Protein AF-A0A081S444-F1 (afdb_monomer)

InterPro domains:
  IPR001519 Ferritin [PTHR11431] (10-132)
  IPR008331 Ferritin/DPS domain [PF00210] (1-117)
  IPR009040 Ferritin-like diiron domain [PS50905] (1-119)
  IPR009078 Ferritin-like superfamily [SSF47240] (1-133)
  IPR012347 Ferritin-like [G3DSA:1.20.1260.10] (1-144)
  IPR041719 Ferritin, prokaryotic-type [cd01055] (1-132)

Sequence (144 aa):
MASWCEVTGYQGGADYFYAQSDEEKTHMLKIIHYLNDIGANATIPTVKAPTSSYKSLEGVIKAALKNEQSVTKAIHKIVELSHKEKDHCTYAFLEWFVNEQVQEETKFETILQKFDLLGRDKLGINEVDKFLAAEAGDSSSTAA

Foldseek 3Di:
DLVQCVVVVLNLLNLLVVLVVVVVVVVVVLVCVLCVVVVHHDDDDDDDDDDDDADASLRVLVVQLVVLVVVLVVLVVVLVVCVVVVVPVVNVSSVVVNVVSVVSNVVSVVLNVLCVVQPDDPVSSNVSSVVSNVVSVVSVVPPD

pLDDT: mean 94.48, std 12.52, range [29.23, 98.69]

Radius of gyration: 17.19 Å; Cα contacts (8 Å, |Δi|>4): 111; chains: 1; bounding box: 41×28×47 Å

Secondary structure (DSSP, 8-state):
-HHHHHHHT-HHHHHHHHHHHHHHHHHHHHHHHHHHHTT-----PPPPPPP---SSHHHHHHHHHHHHHHHHHHHHHHHHHHHHHT-HHHHHHHHHHHHHHHHHHHHHHHHHHHHHHH-SSHHHHHHHHHHHHHHHHHTTSS--

Organism: NCBI:txid1502292

Mean predicted aligned error: 3.72 Å

Structure (mmCIF, N/CA/C/O backbone):
data_AF-A0A081S444-F1
#
_entry.id   AF-A0A081S444-F1
#
loop_
_atom_site.group_PDB
_atom_site.id
_atom_site.type_symbol
_atom_site.label_atom_id
_atom_site.label_alt_id
_atom_site.label_comp_id
_atom_site.label_asym_id
_atom_site.label_entity_id
_atom_site.label_seq_id
_atom_site.pdbx_PDB_ins_code
_atom_site.Cartn_x
_atom_site.Cartn_y
_atom_site.Cartn_z
_atom_site.occupancy
_atom_site.B_iso_or_equiv
_atom_site.auth_seq_id
_atom_site.auth_comp_id
_atom_site.auth_asym_id
_atom_site.auth_atom_id
_atom_site.pdbx_PDB_model_num
ATOM 1 N N . MET A 1 1 ? -4.300 -1.396 -11.690 1.00 97.25 1 MET A N 1
ATOM 2 C CA . MET A 1 1 ? -2.865 -1.119 -11.920 1.00 97.25 1 MET A CA 1
ATOM 3 C C . MET A 1 1 ? -2.215 -2.287 -12.643 1.00 97.25 1 MET A C 1
ATOM 5 O O . MET A 1 1 ? -1.852 -2.087 -13.791 1.00 97.25 1 MET A O 1
ATOM 9 N N . ALA A 1 2 ? -2.211 -3.495 -12.063 1.00 97.69 2 ALA A N 1
ATOM 10 C CA . ALA A 1 2 ? -1.658 -4.714 -12.677 1.00 97.69 2 ALA A CA 1
ATOM 11 C C . ALA A 1 2 ? -2.065 -4.931 -14.147 1.00 97.69 2 ALA A C 1
ATOM 13 O O . ALA A 1 2 ? -1.215 -4.946 -15.028 1.00 97.69 2 ALA A O 1
ATOM 14 N N . SER A 1 3 ? -3.372 -4.946 -14.427 1.00 97.75 3 SER A N 1
ATOM 15 C CA . SER A 1 3 ? -3.890 -5.118 -15.794 1.00 97.75 3 SER A CA 1
ATOM 16 C C . SER A 1 3 ? -3.375 -4.069 -16.796 1.00 97.75 3 SER A C 1
ATOM 18 O O . SER A 1 3 ? -3.162 -4.389 -17.960 1.00 97.75 3 SER A O 1
ATOM 20 N N . TRP A 1 4 ? -3.132 -2.821 -16.368 1.00 98.25 4 TRP A N 1
ATOM 21 C CA . TRP A 1 4 ? -2.541 -1.809 -17.253 1.00 98.25 4 TRP A CA 1
ATOM 22 C C . TRP A 1 4 ? -1.064 -2.110 -17.535 1.00 98.25 4 TRP A C 1
ATOM 24 O O . TRP A 1 4 ? -0.624 -1.956 -18.672 1.00 98.25 4 TRP A O 1
ATOM 34 N N . CYS A 1 5 ? -0.307 -2.557 -16.528 1.00 98.12 5 CYS A N 1
ATOM 35 C CA . CYS A 1 5 ? 1.091 -2.963 -16.687 1.00 98.12 5 CYS A CA 1
ATOM 36 C C . CYS A 1 5 ? 1.219 -4.142 -17.667 1.00 98.12 5 CYS A C 1
ATOM 38 O O . CYS A 1 5 ? 2.030 -4.083 -18.589 1.00 98.12 5 CYS A O 1
ATOM 40 N N . GLU A 1 6 ? 0.344 -5.144 -17.544 1.00 97.06 6 GLU A N 1
ATOM 41 C CA . GLU A 1 6 ? 0.329 -6.340 -18.396 1.00 97.06 6 GLU A CA 1
ATOM 42 C C . GLU A 1 6 ? 0.156 -5.986 -19.883 1.00 97.06 6 GLU A C 1
ATOM 44 O O . GLU A 1 6 ? 0.953 -6.388 -20.729 1.00 97.06 6 GLU A O 1
ATOM 49 N N . VAL A 1 7 ? -0.826 -5.139 -20.215 1.00 97.25 7 VAL A N 1
ATOM 50 C CA . VAL A 1 7 ? -1.095 -4.758 -21.616 1.00 97.25 7 VAL A CA 1
ATOM 51 C C . VAL A 1 7 ? -0.123 -3.718 -22.176 1.00 97.25 7 VAL A C 1
ATOM 53 O O . VAL A 1 7 ? -0.110 -3.481 -23.384 1.00 97.25 7 VAL A O 1
ATOM 56 N N . THR A 1 8 ? 0.677 -3.071 -21.324 1.00 96.38 8 THR A N 1
ATOM 57 C CA . THR A 1 8 ? 1.704 -2.103 -21.748 1.00 96.38 8 THR A CA 1
ATOM 58 C C . THR A 1 8 ? 3.111 -2.698 -21.818 1.00 96.38 8 THR A C 1
ATOM 60 O O . THR A 1 8 ? 4.016 -2.029 -22.318 1.00 96.38 8 THR A O 1
ATOM 63 N N . GLY A 1 9 ? 3.284 -3.962 -21.411 1.00 96.44 9 GLY A N 1
ATOM 64 C CA . GLY A 1 9 ? 4.546 -4.704 -21.494 1.00 96.44 9 GLY A CA 1
ATOM 65 C C . GLY A 1 9 ? 5.436 -4.607 -20.251 1.00 96.44 9 GLY A C 1
ATOM 66 O O . GLY A 1 9 ? 6.606 -4.969 -20.332 1.00 96.44 9 GLY A O 1
ATOM 67 N N . TYR A 1 10 ? 4.905 -4.127 -19.123 1.00 97.94 10 TYR A N 1
ATOM 68 C CA . TYR A 1 10 ? 5.585 -4.091 -17.823 1.00 97.94 10 TYR A CA 1
ATOM 69 C C . TYR A 1 10 ? 5.200 -5.328 -17.005 1.00 97.94 10 TYR A C 1
ATOM 71 O O . TYR A 1 10 ? 4.339 -5.254 -16.125 1.00 97.94 10 TYR A O 1
ATOM 79 N N . GLN A 1 11 ? 5.764 -6.487 -17.354 1.00 98.12 11 GLN A N 1
ATOM 80 C CA . GLN A 1 11 ? 5.360 -7.757 -16.747 1.00 98.12 11 GLN A CA 1
ATOM 81 C C . GLN A 1 11 ? 5.695 -7.797 -15.254 1.00 98.12 11 GLN A C 1
ATOM 83 O O . GLN A 1 11 ? 4.841 -8.180 -14.461 1.00 98.12 11 GLN A O 1
ATOM 88 N N . GLY A 1 12 ? 6.880 -7.328 -14.852 1.00 98.25 12 GLY A N 1
ATOM 89 C CA . GLY A 1 12 ? 7.247 -7.314 -13.437 1.00 98.25 12 GLY A CA 1
ATOM 90 C C . GLY A 1 12 ? 6.367 -6.382 -12.609 1.00 98.25 12 GLY A C 1
ATOM 91 O O . GLY A 1 12 ? 5.943 -6.727 -11.509 1.00 98.25 12 GLY A O 1
ATOM 92 N N . GLY A 1 13 ? 5.995 -5.229 -13.170 1.00 98.31 13 GLY A N 1
ATOM 93 C CA . GLY A 1 13 ? 4.989 -4.360 -12.571 1.00 98.31 13 GLY A CA 1
ATOM 94 C C . GLY A 1 13 ? 3.599 -5.000 -12.490 1.00 98.31 13 GLY A C 1
ATOM 95 O O . GLY A 1 13 ? 2.867 -4.731 -11.539 1.00 98.31 13 GLY A O 1
ATOM 96 N N . ALA A 1 14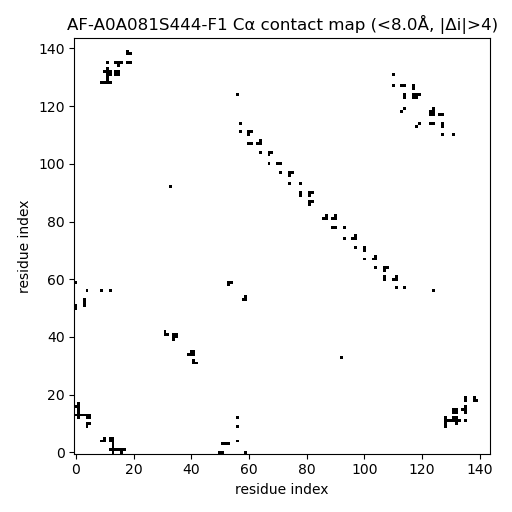 ? 3.209 -5.830 -13.461 1.00 98.44 14 ALA A N 1
ATOM 97 C CA . ALA A 1 14 ? 1.946 -6.561 -13.402 1.00 98.44 14 ALA A CA 1
ATOM 98 C C . ALA A 1 14 ? 1.952 -7.569 -12.247 1.00 98.44 14 ALA A C 1
ATOM 100 O O . ALA A 1 14 ? 1.048 -7.520 -11.412 1.00 98.44 14 ALA A O 1
ATOM 101 N N . ASP A 1 15 ? 2.994 -8.398 -12.167 1.00 98.19 15 ASP A N 1
ATOM 102 C CA . ASP A 1 15 ? 3.164 -9.420 -11.131 1.00 98.19 15 ASP A CA 1
ATOM 103 C C . ASP A 1 15 ? 3.141 -8.786 -9.730 1.00 98.19 15 ASP A C 1
ATOM 105 O O . ASP A 1 15 ? 2.369 -9.207 -8.867 1.00 98.19 15 ASP A O 1
ATOM 109 N N . TYR A 1 16 ? 3.884 -7.689 -9.543 1.00 98.38 16 TYR A N 1
ATOM 110 C CA . TYR A 1 16 ? 3.906 -6.929 -8.291 1.00 98.38 16 TYR A CA 1
ATOM 111 C C . TYR A 1 16 ? 2.516 -6.429 -7.885 1.00 98.38 16 TYR A C 1
ATOM 113 O O . TYR A 1 16 ? 2.076 -6.633 -6.756 1.00 98.38 16 TYR A O 1
ATOM 121 N N . PHE A 1 17 ? 1.779 -5.788 -8.799 1.00 98.12 17 PHE A N 1
ATOM 122 C CA . PHE A 1 17 ? 0.464 -5.237 -8.463 1.00 98.12 17 PHE A CA 1
ATOM 123 C C . PHE A 1 17 ? -0.632 -6.295 -8.307 1.00 98.12 17 PHE A C 1
ATOM 125 O O . PHE A 1 17 ? -1.647 -6.001 -7.672 1.00 98.12 17 PHE A O 1
ATOM 132 N N . TYR A 1 18 ? -0.475 -7.487 -8.889 1.00 98.00 18 TYR A N 1
ATOM 133 C CA . TYR A 1 18 ? -1.353 -8.612 -8.576 1.00 98.00 18 TYR A CA 1
ATOM 134 C C . TYR A 1 18 ? -1.102 -9.104 -7.150 1.00 98.00 18 TYR A C 1
ATOM 136 O O . TYR A 1 18 ? -2.061 -9.183 -6.385 1.00 98.00 18 TYR A O 1
ATOM 144 N N . ALA A 1 19 ? 0.163 -9.308 -6.768 1.00 97.69 19 ALA A N 1
ATOM 145 C CA . ALA A 1 19 ? 0.527 -9.695 -5.406 1.00 97.69 19 ALA A CA 1
ATOM 146 C C . ALA A 1 19 ? 0.059 -8.659 -4.367 1.00 97.69 19 ALA A C 1
ATOM 148 O O . ALA A 1 19 ? -0.614 -9.017 -3.404 1.00 97.69 19 ALA A O 1
ATOM 149 N N . GLN A 1 20 ? 0.288 -7.365 -4.621 1.00 97.75 20 GLN A N 1
ATOM 150 C CA . GLN A 1 20 ? -0.202 -6.283 -3.758 1.00 97.75 20 GLN A CA 1
ATOM 151 C C . GLN A 1 20 ? -1.733 -6.304 -3.618 1.00 97.75 20 GLN A C 1
ATOM 153 O O . GLN A 1 20 ? -2.277 -6.041 -2.551 1.00 97.75 20 GLN A O 1
ATOM 158 N N . SER A 1 21 ? -2.464 -6.602 -4.698 1.00 97.25 21 SER A N 1
ATOM 159 C CA . SER A 1 21 ? -3.927 -6.672 -4.633 1.00 97.25 21 SER A CA 1
ATOM 160 C C . SER A 1 21 ? -4.415 -7.829 -3.760 1.00 97.25 21 SER A C 1
ATOM 162 O O . SER A 1 21 ? -5.493 -7.716 -3.168 1.00 97.25 21 SER A O 1
ATOM 164 N N . ASP A 1 22 ? -3.675 -8.935 -3.717 1.00 97.88 22 ASP A N 1
ATOM 165 C CA . ASP A 1 22 ? -3.974 -10.058 -2.833 1.00 97.88 22 ASP A CA 1
ATOM 166 C C . ASP A 1 22 ? -3.632 -9.714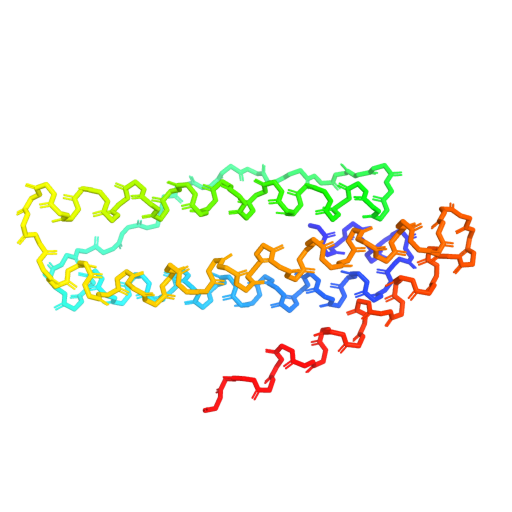 -1.376 1.00 97.88 22 ASP A C 1
ATOM 168 O O . ASP A 1 22 ? -4.462 -9.962 -0.500 1.00 97.88 22 ASP A O 1
ATOM 172 N N . GLU A 1 23 ? -2.493 -9.060 -1.125 1.00 96.69 23 GLU A N 1
ATOM 173 C CA . GLU A 1 23 ? -2.090 -8.534 0.191 1.00 96.69 23 GLU A CA 1
ATOM 174 C C . GLU A 1 23 ? -3.163 -7.585 0.762 1.00 96.69 23 GLU A C 1
ATOM 176 O O . GLU A 1 23 ? -3.738 -7.858 1.819 1.00 96.69 23 GLU A O 1
ATOM 181 N N . GLU A 1 24 ? -3.590 -6.576 -0.000 1.00 97.50 24 GLU A N 1
ATOM 182 C CA . GLU A 1 24 ? -4.634 -5.624 0.414 1.00 97.50 24 GLU A CA 1
ATOM 183 C C . GLU A 1 24 ? -5.999 -6.276 0.679 1.00 97.50 24 GLU A C 1
ATOM 185 O O . GLU A 1 24 ? -6.780 -5.856 1.544 1.00 97.50 24 GLU A O 1
ATOM 190 N N . LYS A 1 25 ? -6.312 -7.362 -0.033 1.00 97.56 25 LYS A N 1
ATOM 191 C CA . LYS A 1 25 ? -7.513 -8.148 0.255 1.00 97.56 25 LYS A CA 1
ATOM 192 C C . LYS A 1 25 ? -7.411 -8.818 1.626 1.00 97.56 25 LYS A C 1
ATOM 194 O O . LYS A 1 25 ? -8.425 -8.898 2.327 1.00 97.56 25 LYS A O 1
ATOM 199 N N . THR A 1 26 ? -6.227 -9.282 2.030 1.00 98.12 26 THR A N 1
ATOM 200 C CA . THR A 1 26 ? -6.018 -9.820 3.383 1.00 98.12 26 THR A CA 1
ATOM 201 C C . THR A 1 26 ? -6.187 -8.736 4.450 1.00 98.12 26 THR A C 1
ATOM 203 O O . THR A 1 26 ? -6.851 -8.985 5.459 1.00 98.12 26 THR A O 1
ATOM 206 N N . HIS A 1 27 ? -5.713 -7.512 4.190 1.00 98.19 27 HIS A N 1
ATOM 207 C CA . HIS A 1 27 ? -5.871 -6.359 5.084 1.00 98.19 27 HIS A CA 1
ATOM 208 C C . HIS A 1 27 ? -7.352 -6.032 5.308 1.00 98.19 27 HIS A C 1
ATOM 210 O O . HIS A 1 27 ? -7.821 -5.933 6.448 1.00 98.19 27 HIS A O 1
ATOM 216 N N . MET A 1 28 ? -8.129 -5.964 4.222 1.00 97.81 28 MET A N 1
ATOM 217 C CA . MET A 1 28 ? -9.581 -5.785 4.280 1.00 97.81 28 MET A CA 1
ATOM 218 C C . MET A 1 28 ? -10.259 -6.885 5.113 1.00 97.81 28 MET A C 1
ATOM 220 O O . MET A 1 28 ? -11.089 -6.588 5.976 1.00 97.81 28 MET A O 1
ATOM 224 N N . LEU A 1 29 ? -9.923 -8.157 4.871 1.00 98.25 29 LEU A N 1
ATOM 225 C CA . LEU A 1 29 ? -10.512 -9.282 5.602 1.00 98.25 29 LEU A CA 1
ATOM 226 C C . LEU A 1 29 ? -10.161 -9.244 7.092 1.00 98.25 29 LEU A C 1
ATOM 228 O O . LEU A 1 29 ? -11.026 -9.516 7.922 1.00 98.25 29 LEU A O 1
ATOM 232 N N . LYS A 1 30 ? -8.939 -8.842 7.450 1.00 98.44 30 LYS A N 1
ATOM 233 C CA . LYS A 1 30 ? -8.518 -8.675 8.846 1.00 98.44 30 LYS A CA 1
ATOM 234 C C . LYS A 1 30 ? -9.401 -7.666 9.593 1.00 98.44 30 LYS A C 1
ATOM 236 O O . LYS A 1 30 ? -9.812 -7.945 10.717 1.00 98.44 30 LYS A O 1
ATOM 241 N N . ILE A 1 31 ? -9.761 -6.543 8.961 1.00 98.19 31 ILE A N 1
ATOM 242 C CA . ILE A 1 31 ? -10.714 -5.566 9.524 1.00 98.19 31 ILE A CA 1
ATOM 243 C C . ILE A 1 31 ? -12.115 -6.171 9.658 1.00 98.19 31 ILE A C 1
ATOM 245 O O . ILE A 1 31 ? -12.757 -6.008 10.693 1.00 98.19 31 ILE A O 1
ATOM 249 N N . ILE A 1 32 ? -12.591 -6.888 8.635 1.00 98.31 32 ILE A N 1
ATOM 250 C CA . ILE A 1 32 ? -13.908 -7.545 8.659 1.00 98.31 32 ILE A CA 1
ATOM 251 C C . ILE A 1 32 ? -14.006 -8.532 9.827 1.00 98.31 32 ILE A C 1
ATOM 253 O O . ILE A 1 32 ? -14.986 -8.501 10.570 1.00 98.31 32 ILE A O 1
ATOM 257 N N . HIS A 1 33 ? -12.997 -9.385 10.003 1.00 98.25 33 HIS A N 1
ATOM 258 C CA . HIS A 1 33 ? -12.968 -10.360 11.089 1.00 98.25 33 HIS A CA 1
ATOM 259 C C . HIS A 1 33 ? -12.937 -9.679 12.454 1.00 98.25 33 HIS A C 1
ATOM 261 O O . HIS A 1 33 ? -13.762 -10.013 13.296 1.00 98.25 33 HIS A O 1
ATOM 267 N N . TYR A 1 34 ? -12.098 -8.656 12.631 1.00 98.38 34 TYR A N 1
ATOM 268 C CA . TYR A 1 34 ? -12.060 -7.891 13.876 1.00 98.38 3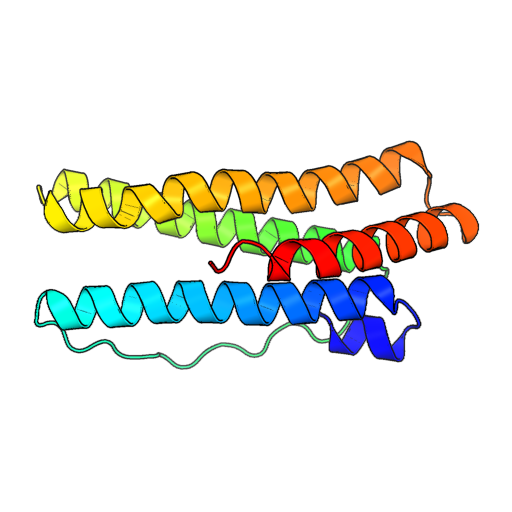4 TYR A CA 1
ATOM 269 C C . TYR A 1 34 ? -13.416 -7.278 14.246 1.00 98.38 34 TYR A C 1
ATOM 271 O O . TYR A 1 34 ? -13.865 -7.411 15.382 1.00 98.38 34 TYR A O 1
ATOM 279 N N . LEU A 1 35 ? -14.100 -6.645 13.285 1.00 97.94 35 LEU A N 1
ATOM 280 C CA . LEU A 1 35 ? -15.431 -6.078 13.519 1.00 97.94 35 LEU A CA 1
ATOM 281 C C . LEU A 1 35 ? -16.433 -7.154 13.955 1.00 97.94 35 LEU A C 1
ATOM 283 O O . LEU A 1 35 ? -17.198 -6.938 14.895 1.00 97.94 35 LEU A O 1
ATOM 287 N N . ASN A 1 36 ? -16.399 -8.319 13.311 1.00 97.81 36 ASN A N 1
ATOM 288 C CA . ASN A 1 36 ? -17.262 -9.440 13.669 1.00 97.81 36 ASN A CA 1
ATOM 289 C C . ASN A 1 36 ? -16.940 -9.998 15.067 1.00 97.81 36 ASN A C 1
ATOM 291 O O . ASN A 1 36 ? -17.866 -10.313 15.817 1.00 97.81 36 ASN A O 1
ATOM 295 N N . ASP A 1 37 ? -15.662 -10.060 15.449 1.00 97.56 37 ASP A N 1
ATOM 296 C CA . ASP A 1 37 ? -15.213 -10.559 16.757 1.00 97.56 37 ASP A CA 1
ATOM 297 C C . ASP A 1 37 ? -15.681 -9.669 17.918 1.00 97.56 37 ASP A C 1
ATOM 299 O O . ASP A 1 37 ? -15.992 -10.168 19.000 1.00 97.56 37 ASP A O 1
ATOM 303 N N . ILE A 1 38 ? -15.812 -8.357 17.691 1.00 96.50 38 ILE A N 1
ATOM 304 C CA . ILE A 1 38 ? -16.382 -7.417 18.673 1.00 96.50 38 ILE A CA 1
ATOM 305 C C . ILE A 1 38 ? -17.917 -7.320 18.599 1.00 96.50 38 ILE A C 1
ATOM 307 O O . ILE A 1 38 ? -18.522 -6.440 19.213 1.00 96.50 38 ILE A O 1
ATOM 311 N N . GLY A 1 39 ? -18.565 -8.222 17.854 1.00 96.25 39 GLY A N 1
ATOM 312 C CA . GLY A 1 39 ? -20.020 -8.306 17.732 1.00 96.25 39 GLY A CA 1
ATOM 313 C C . GLY A 1 39 ? -20.650 -7.264 16.802 1.00 96.25 39 GLY A C 1
ATOM 314 O O . GLY A 1 39 ? -21.875 -7.117 16.800 1.00 96.25 39 GLY A O 1
ATOM 315 N N . ALA A 1 40 ? -19.853 -6.542 16.009 1.00 95.56 40 ALA A N 1
ATOM 316 C CA . ALA A 1 40 ? -20.356 -5.678 14.947 1.00 95.56 40 ALA A CA 1
ATOM 317 C C . ALA A 1 40 ? -20.567 -6.483 13.652 1.00 95.56 40 ALA A C 1
ATOM 319 O O . ALA A 1 40 ? -19.878 -7.459 13.392 1.00 95.56 40 ALA A O 1
ATOM 320 N N . ASN A 1 41 ? -21.514 -6.074 12.805 1.00 95.25 41 ASN A N 1
ATOM 321 C CA . ASN A 1 41 ? -21.693 -6.690 11.487 1.00 95.25 41 ASN A CA 1
ATOM 322 C C . ASN A 1 41 ? -20.926 -5.889 10.426 1.00 95.25 41 ASN A C 1
ATOM 324 O O . ASN A 1 41 ? -21.368 -4.803 10.031 1.00 95.25 41 ASN A O 1
ATOM 328 N N . ALA A 1 42 ? -19.789 -6.409 9.961 1.00 96.56 42 ALA A N 1
ATOM 329 C CA . ALA A 1 42 ? -18.996 -5.749 8.931 1.00 96.56 42 ALA A CA 1
ATOM 330 C C . ALA A 1 42 ? -19.788 -5.616 7.616 1.00 96.56 42 ALA A C 1
ATOM 332 O O . ALA A 1 42 ? -20.307 -6.589 7.073 1.00 96.56 42 ALA A O 1
ATOM 333 N N . THR A 1 43 ?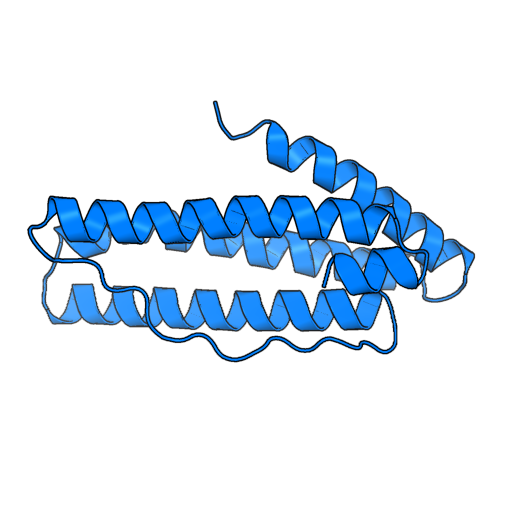 -19.864 -4.399 7.074 1.00 95.44 43 THR A N 1
ATOM 334 C CA . THR A 1 43 ? -20.537 -4.120 5.797 1.00 95.44 43 THR A CA 1
ATOM 335 C C . THR A 1 43 ? -19.521 -3.619 4.781 1.00 95.44 43 THR A C 1
ATOM 337 O O . THR A 1 43 ? -18.854 -2.616 5.026 1.00 95.44 43 THR A O 1
ATOM 340 N N . ILE A 1 44 ? -19.427 -4.286 3.628 1.00 94.75 44 ILE A N 1
ATOM 341 C CA . ILE A 1 44 ? -18.585 -3.842 2.511 1.00 94.75 44 ILE A CA 1
ATOM 342 C C . ILE A 1 44 ? -19.389 -2.833 1.675 1.00 94.75 44 ILE A C 1
ATOM 344 O O . ILE A 1 44 ? -20.416 -3.209 1.102 1.00 94.75 44 ILE A O 1
ATOM 348 N N . PRO A 1 45 ? -18.979 -1.554 1.608 1.00 94.19 45 PRO A N 1
ATOM 349 C CA . PRO A 1 45 ? -19.708 -0.544 0.855 1.00 94.19 45 PRO A CA 1
ATOM 350 C C . PRO A 1 45 ? -19.430 -0.650 -0.649 1.00 94.19 45 PRO A C 1
ATOM 352 O O . PRO A 1 45 ? -18.473 -1.283 -1.094 1.00 94.19 45 PRO A O 1
ATOM 355 N N . THR A 1 46 ? -20.228 0.058 -1.448 1.00 96.12 46 THR A N 1
ATOM 356 C CA . THR A 1 46 ? -19.917 0.278 -2.864 1.00 96.12 46 THR A CA 1
ATOM 357 C C . THR A 1 46 ? -18.577 0.999 -3.012 1.00 96.12 46 THR A C 1
ATOM 359 O O . THR A 1 46 ? -18.379 2.082 -2.458 1.00 96.12 46 THR A O 1
ATOM 362 N N . VAL A 1 47 ? -17.680 0.431 -3.818 1.00 93.00 47 VAL A N 1
ATOM 363 C CA . VAL A 1 47 ? -16.380 1.026 -4.151 1.00 93.00 47 VAL A CA 1
ATOM 364 C C . VAL A 1 47 ? -16.445 1.778 -5.478 1.00 93.00 47 VAL A C 1
ATOM 366 O O . VAL A 1 47 ? -17.131 1.371 -6.417 1.00 93.00 47 VAL A O 1
ATOM 369 N N . LYS A 1 48 ? -15.735 2.907 -5.567 1.00 93.75 48 LYS A N 1
ATOM 370 C CA . LYS A 1 48 ? -15.600 3.645 -6.830 1.00 93.75 48 LYS A CA 1
ATOM 371 C C . LYS A 1 48 ? -14.713 2.860 -7.793 1.00 93.75 48 LYS A C 1
ATOM 373 O O . LYS A 1 48 ? -13.744 2.236 -7.371 1.00 93.75 48 LYS A O 1
ATOM 378 N N . ALA A 1 49 ? -15.020 2.946 -9.086 1.00 93.62 49 ALA A N 1
ATOM 379 C CA . ALA A 1 49 ? -14.176 2.351 -10.117 1.00 93.62 49 ALA A CA 1
ATOM 380 C C . ALA A 1 49 ? -12.754 2.955 -10.058 1.00 93.62 49 ALA A C 1
ATOM 382 O O . ALA A 1 49 ? -12.630 4.184 -9.983 1.00 93.62 49 ALA A O 1
ATOM 383 N N . PRO A 1 50 ? -11.691 2.129 -10.087 1.00 91.88 50 PRO A N 1
ATOM 384 C CA . PRO A 1 50 ? -10.319 2.620 -10.074 1.00 91.88 50 PRO A CA 1
ATOM 385 C C . PRO A 1 50 ? -9.925 3.219 -11.431 1.00 91.88 50 PRO A C 1
ATOM 387 O O . PRO A 1 50 ? -10.510 2.908 -12.469 1.00 91.88 50 PRO A O 1
ATOM 390 N N . THR A 1 51 ? -8.884 4.054 -11.437 1.00 90.94 51 THR A N 1
ATOM 391 C CA . THR A 1 51 ? -8.264 4.545 -12.676 1.00 90.94 51 THR A CA 1
ATOM 392 C C . THR A 1 51 ? -7.722 3.376 -13.502 1.00 90.94 51 THR A C 1
ATOM 394 O O . THR A 1 51 ? -7.009 2.518 -12.983 1.00 90.94 51 THR A O 1
ATOM 397 N N . SER A 1 52 ? -8.027 3.357 -14.800 1.00 90.75 52 SER A N 1
ATOM 398 C CA . SER A 1 52 ? -7.653 2.268 -15.713 1.00 90.75 52 SER A CA 1
ATOM 399 C C . SER A 1 52 ?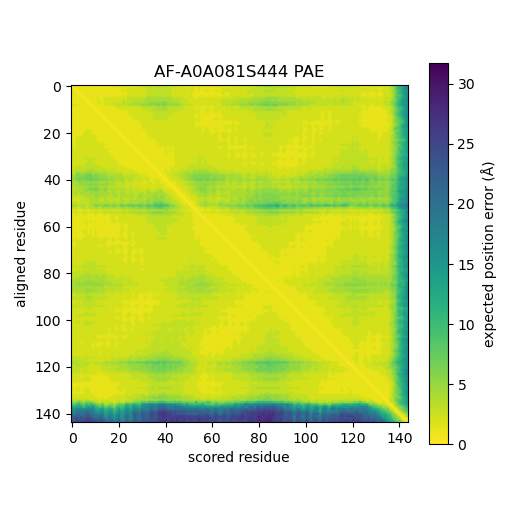 -6.495 2.599 -16.659 1.00 90.75 52 SER A C 1
ATOM 401 O O . SER A 1 52 ? -5.992 1.707 -17.337 1.00 90.75 52 SER A O 1
ATOM 403 N N . SER A 1 53 ? -6.047 3.856 -16.714 1.00 92.94 53 SER A N 1
ATOM 404 C CA . SER A 1 53 ? -5.002 4.306 -17.640 1.00 92.94 53 SER A CA 1
ATOM 405 C C . SER A 1 53 ? -3.942 5.155 -16.952 1.00 92.94 53 SER A C 1
ATOM 407 O O . SER A 1 53 ? -4.274 6.094 -16.225 1.00 92.94 53 SER A O 1
ATOM 409 N N . TYR A 1 54 ? -2.678 4.892 -17.271 1.00 97.00 54 TYR A N 1
ATOM 410 C CA . TYR A 1 54 ? -1.525 5.625 -16.755 1.00 97.00 54 TYR A CA 1
ATOM 411 C C . TYR A 1 54 ? -0.606 6.055 -17.903 1.00 97.00 54 TYR A C 1
ATOM 413 O O . TYR A 1 54 ? -0.752 5.600 -19.036 1.00 97.00 54 TYR A O 1
ATOM 421 N N . LYS A 1 55 ? 0.307 6.993 -17.630 1.00 96.50 55 LYS A N 1
ATOM 422 C CA . LYS A 1 55 ? 1.216 7.554 -18.649 1.00 96.50 55 LYS A CA 1
ATOM 423 C C . LYS A 1 55 ? 2.575 6.852 -18.711 1.00 96.50 55 LYS A C 1
ATOM 425 O O . LYS A 1 55 ? 3.263 6.972 -19.716 1.00 96.50 55 LYS A O 1
ATOM 430 N N . SER A 1 56 ? 2.978 6.181 -17.636 1.00 97.94 56 SER A N 1
ATOM 431 C CA . SER A 1 56 ? 4.270 5.504 -17.494 1.00 97.94 56 SER A CA 1
ATOM 432 C C . SER A 1 56 ? 4.237 4.565 -16.289 1.00 97.94 56 SER A C 1
ATOM 434 O O . SER A 1 56 ? 3.391 4.746 -15.408 1.00 97.94 56 SER A O 1
ATOM 436 N N . LEU A 1 57 ? 5.186 3.625 -16.218 1.00 98.25 57 LEU A N 1
ATOM 437 C CA . LEU A 1 57 ? 5.374 2.761 -15.049 1.00 98.25 57 LEU A CA 1
ATOM 438 C C . LEU A 1 57 ? 5.576 3.588 -13.765 1.00 98.25 57 LEU A C 1
ATOM 440 O O . LEU A 1 57 ? 4.837 3.408 -12.804 1.00 98.25 57 LEU A O 1
ATOM 444 N N . GLU A 1 58 ? 6.463 4.592 -13.789 1.00 98.38 58 GLU A N 1
ATOM 445 C CA . GLU A 1 58 ? 6.654 5.535 -12.669 1.00 98.38 58 GLU A CA 1
ATOM 446 C C . GLU A 1 58 ? 5.340 6.233 -12.268 1.00 98.38 58 GLU A C 1
ATOM 448 O O . GLU A 1 58 ? 5.069 6.454 -11.089 1.00 98.38 58 GLU A O 1
ATOM 453 N N . GLY A 1 59 ? 4.486 6.565 -13.243 1.00 98.19 59 GLY A N 1
ATOM 454 C CA . GLY A 1 59 ? 3.179 7.167 -12.992 1.00 98.19 59 GLY A CA 1
ATOM 455 C C . GLY A 1 59 ? 2.216 6.244 -12.242 1.00 98.19 59 GLY A C 1
ATOM 456 O O . GLY A 1 59 ? 1.440 6.731 -11.420 1.00 98.19 59 GLY A O 1
ATOM 457 N N . VAL A 1 60 ? 2.270 4.931 -12.493 1.00 97.94 60 VAL A N 1
ATOM 458 C CA . VAL A 1 60 ? 1.498 3.935 -11.733 1.00 97.94 60 VAL A CA 1
ATOM 459 C C . VAL A 1 60 ? 2.016 3.848 -10.299 1.00 97.94 60 VAL A C 1
ATOM 461 O O . VAL A 1 60 ? 1.214 3.928 -9.375 1.00 97.94 60 VAL A O 1
ATOM 464 N N . ILE A 1 61 ? 3.339 3.769 -10.108 1.00 98.31 61 ILE A N 1
ATOM 465 C CA . ILE A 1 61 ? 3.962 3.698 -8.774 1.00 98.31 61 ILE A CA 1
ATOM 466 C C . ILE A 1 61 ? 3.610 4.935 -7.938 1.00 98.31 61 ILE A C 1
ATOM 468 O O . ILE A 1 61 ? 3.182 4.805 -6.797 1.00 98.31 61 ILE A O 1
ATOM 472 N N . LYS A 1 62 ? 3.675 6.142 -8.518 1.00 98.44 62 LYS A N 1
ATOM 473 C CA . LYS A 1 62 ? 3.253 7.379 -7.828 1.00 98.44 62 LYS A CA 1
ATOM 474 C C . LYS A 1 62 ? 1.774 7.366 -7.447 1.00 98.44 62 LYS A C 1
ATOM 476 O O . LYS A 1 62 ? 1.400 7.909 -6.409 1.00 98.44 62 LYS A O 1
ATOM 481 N N . ALA A 1 63 ? 0.920 6.790 -8.292 1.00 98.19 63 ALA A N 1
ATOM 482 C CA . ALA A 1 63 ? -0.497 6.651 -7.979 1.00 98.19 63 ALA A CA 1
ATOM 483 C C . ALA A 1 63 ? -0.735 5.637 -6.849 1.00 98.19 63 ALA A C 1
ATOM 485 O O . ALA A 1 63 ? -1.591 5.890 -6.006 1.00 98.19 63 ALA A O 1
ATOM 486 N N . ALA A 1 64 ? 0.024 4.540 -6.816 1.00 97.88 64 ALA A N 1
ATOM 487 C CA . ALA A 1 64 ? -0.017 3.549 -5.745 1.00 97.88 64 ALA A CA 1
ATOM 488 C C . ALA A 1 64 ? 0.452 4.141 -4.409 1.00 97.88 64 ALA A C 1
ATOM 490 O O . ALA A 1 64 ? -0.322 4.145 -3.461 1.00 97.88 64 ALA A O 1
ATOM 491 N N . LEU A 1 65 ? 1.618 4.797 -4.375 1.00 98.50 65 LEU A N 1
ATOM 492 C CA . LEU A 1 65 ? 2.114 5.490 -3.179 1.00 98.50 65 LEU A CA 1
ATOM 493 C C . LEU A 1 65 ? 1.102 6.506 -2.636 1.00 98.50 65 LEU A C 1
ATOM 495 O O . LEU A 1 65 ? 0.865 6.592 -1.436 1.00 98.50 65 LEU A O 1
ATOM 499 N N . LYS A 1 66 ? 0.468 7.284 -3.522 1.00 98.19 66 LYS A N 1
ATOM 500 C CA . LYS A 1 66 ? -0.561 8.242 -3.105 1.00 98.19 66 LYS A CA 1
ATOM 501 C C . LYS A 1 66 ? -1.771 7.549 -2.472 1.00 98.19 66 LYS A C 1
ATOM 503 O O . LYS A 1 66 ? -2.371 8.119 -1.560 1.00 98.19 66 LYS A O 1
ATOM 508 N N . ASN A 1 67 ? -2.156 6.377 -2.975 1.00 96.94 67 ASN A N 1
ATOM 509 C CA . ASN A 1 67 ? -3.225 5.590 -2.374 1.00 96.94 67 ASN A CA 1
ATOM 510 C C . ASN A 1 67 ? -2.802 5.087 -0.991 1.00 96.94 67 ASN A C 1
ATOM 512 O O . ASN A 1 67 ? -3.565 5.302 -0.053 1.00 96.94 67 ASN A O 1
ATOM 516 N N . GLU A 1 68 ? -1.585 4.558 -0.840 1.00 98.31 68 GLU A N 1
ATOM 517 C CA . GLU A 1 68 ? -1.068 4.118 0.463 1.00 98.31 68 GLU A CA 1
ATOM 518 C C . GLU A 1 68 ? -1.030 5.252 1.482 1.00 98.31 68 GLU A C 1
ATOM 520 O O . GLU A 1 68 ? -1.602 5.145 2.560 1.00 98.31 68 GLU A O 1
ATOM 525 N N . GLN A 1 69 ? -0.528 6.426 1.101 1.00 98.62 69 GLN A N 1
ATOM 526 C CA . GLN A 1 69 ? -0.561 7.614 1.961 1.00 98.62 69 GLN A CA 1
ATOM 527 C C . GLN A 1 69 ? -1.988 8.033 2.354 1.00 98.62 69 GLN A C 1
ATOM 529 O O . GLN A 1 69 ? -2.208 8.665 3.393 1.00 98.62 69 GLN A O 1
ATOM 534 N N . SER A 1 70 ? -2.985 7.748 1.512 1.00 98.19 70 SER A N 1
ATOM 535 C CA . SER A 1 70 ? -4.395 7.953 1.845 1.00 98.19 70 SER A CA 1
ATOM 536 C C . SER A 1 70 ? -4.920 6.895 2.819 1.00 98.19 70 SER A C 1
ATOM 538 O O . SER A 1 70 ? -5.691 7.261 3.710 1.00 98.19 70 SER A O 1
ATOM 540 N N . VAL A 1 71 ? -4.490 5.637 2.693 1.00 98.31 71 VAL A N 1
ATOM 541 C CA . VAL A 1 71 ? -4.795 4.551 3.637 1.00 98.31 71 VAL A CA 1
ATOM 542 C C . VAL A 1 71 ? -4.160 4.841 4.997 1.00 98.31 71 VAL A C 1
ATOM 544 O O . VAL A 1 71 ? -4.882 4.888 5.991 1.00 98.31 71 VAL A O 1
ATOM 547 N N . THR A 1 72 ? -2.877 5.202 5.054 1.00 98.62 72 THR A N 1
ATOM 548 C CA . THR A 1 72 ? -2.172 5.599 6.286 1.00 98.62 72 THR A CA 1
ATOM 549 C C . THR A 1 72 ? -2.899 6.716 7.029 1.00 98.62 72 THR A C 1
ATOM 551 O O . THR A 1 72 ? -3.144 6.628 8.232 1.00 98.62 72 THR A O 1
ATOM 554 N N . LYS A 1 73 ? -3.344 7.757 6.314 1.00 98.69 73 LYS A N 1
ATOM 555 C CA . LYS A 1 73 ? -4.149 8.839 6.911 1.00 98.69 73 LYS A CA 1
ATOM 556 C C . LYS A 1 73 ? -5.482 8.339 7.466 1.00 98.69 73 LYS A C 1
ATOM 558 O O . LYS A 1 73 ? -5.939 8.848 8.489 1.00 98.69 73 LYS A O 1
ATOM 563 N N . ALA A 1 74 ? -6.123 7.380 6.800 1.00 98.50 74 ALA A N 1
ATOM 564 C CA . ALA A 1 74 ? -7.355 6.777 7.291 1.00 98.50 74 ALA A CA 1
ATOM 565 C C . ALA A 1 74 ? -7.107 5.946 8.561 1.00 98.50 74 ALA A C 1
ATOM 567 O O . ALA A 1 74 ? -7.875 6.096 9.511 1.00 98.50 74 ALA A O 1
ATOM 568 N N . ILE A 1 75 ? -6.018 5.167 8.610 1.00 98.56 75 ILE A N 1
ATOM 569 C CA . ILE A 1 75 ? -5.582 4.415 9.798 1.00 98.56 75 ILE A CA 1
ATOM 570 C C . ILE A 1 75 ? -5.292 5.362 10.970 1.00 98.56 75 ILE A C 1
ATOM 572 O O . ILE A 1 75 ? -5.842 5.186 12.054 1.00 98.56 75 ILE A O 1
ATOM 576 N N . HIS A 1 76 ? -4.526 6.436 10.762 1.00 98.44 76 HIS A N 1
ATOM 577 C CA . HIS A 1 76 ? -4.267 7.419 11.822 1.00 98.44 76 HIS A CA 1
ATOM 578 C C . HIS A 1 76 ? -5.553 8.056 12.354 1.00 98.44 76 HIS A C 1
ATOM 580 O O . HIS A 1 76 ? -5.719 8.204 13.562 1.00 98.44 76 HIS A O 1
ATOM 586 N N . LYS A 1 77 ? -6.514 8.362 11.476 1.00 98.69 77 LYS A N 1
ATOM 587 C CA . LYS A 1 77 ? -7.801 8.926 11.894 1.00 98.69 77 LYS A CA 1
ATOM 588 C C . LYS A 1 77 ? -8.596 7.978 12.800 1.00 98.69 77 LYS A C 1
ATOM 590 O O . LYS A 1 77 ? -9.253 8.444 13.731 1.00 98.69 77 LYS A O 1
ATOM 595 N N . ILE A 1 78 ? -8.575 6.670 12.533 1.00 98.12 78 ILE A N 1
ATOM 596 C CA . ILE A 1 78 ? -9.269 5.692 13.387 1.00 98.12 78 ILE A CA 1
ATOM 597 C C . ILE A 1 78 ? -8.504 5.411 14.687 1.00 98.12 78 ILE A C 1
ATOM 599 O O . ILE A 1 78 ? -9.153 5.217 15.710 1.00 98.12 78 ILE A O 1
ATOM 603 N N . VAL A 1 79 ? -7.170 5.515 14.692 1.00 98.56 79 VAL A N 1
ATOM 604 C CA . VAL A 1 79 ? -6.345 5.494 15.918 1.00 98.56 79 VAL A CA 1
ATOM 605 C C . VAL A 1 79 ? -6.646 6.701 16.816 1.00 98.56 79 VAL A C 1
ATOM 607 O O . VAL A 1 79 ? -6.868 6.565 18.019 1.00 98.56 79 VAL A O 1
ATOM 610 N N . GLU A 1 80 ? -6.713 7.906 16.247 1.00 98.56 80 GLU A N 1
ATOM 611 C CA . GLU A 1 80 ? -7.095 9.112 16.992 1.00 98.56 80 GLU A CA 1
ATOM 612 C C . GLU A 1 80 ? -8.500 8.977 17.598 1.00 98.56 80 GLU A C 1
ATOM 614 O O . GLU A 1 80 ? -8.734 9.354 18.751 1.00 98.56 80 GLU A O 1
ATOM 619 N N . LEU A 1 81 ? -9.439 8.402 16.837 1.00 98.56 81 LEU A N 1
ATOM 620 C CA . LEU A 1 81 ? -10.795 8.154 17.310 1.00 98.56 81 LEU A CA 1
ATOM 621 C C . LEU A 1 81 ? -10.825 7.119 18.440 1.00 98.56 81 LEU A C 1
ATOM 623 O O . LEU A 1 81 ? -11.491 7.364 19.445 1.00 98.56 81 LEU A O 1
ATOM 627 N N . SER A 1 82 ? -10.085 6.011 18.331 1.00 98.38 82 SER A N 1
ATOM 628 C CA . SER A 1 82 ? -10.039 5.000 19.393 1.00 98.38 82 SER A CA 1
ATOM 629 C C . SER A 1 82 ? -9.485 5.581 20.694 1.00 98.38 82 SER A C 1
ATOM 631 O O . SER A 1 82 ? -10.021 5.310 21.765 1.00 98.38 82 SER A O 1
ATOM 633 N N . HIS A 1 83 ? -8.480 6.462 20.626 1.00 97.94 83 HIS A N 1
ATOM 634 C CA . HIS A 1 83 ? -8.002 7.183 21.809 1.00 97.94 83 HIS A CA 1
ATOM 635 C C . HIS A 1 83 ? -9.061 8.105 22.411 1.00 97.94 83 HIS A C 1
ATOM 637 O O . HIS A 1 83 ? -9.256 8.106 23.629 1.00 97.94 83 HIS A O 1
ATOM 643 N N . LYS A 1 84 ? -9.752 8.885 21.574 1.00 98.50 84 LYS A N 1
ATOM 644 C CA . LYS A 1 84 ? -10.799 9.810 22.020 1.00 98.50 84 LYS A CA 1
ATOM 645 C C . LYS A 1 84 ? -11.942 9.080 22.731 1.00 98.50 84 LYS A C 1
ATOM 647 O O . LYS A 1 84 ? -12.402 9.547 23.772 1.00 98.50 84 LYS A O 1
ATOM 652 N N . GLU A 1 85 ? -12.364 7.942 22.189 1.00 98.19 85 GLU A N 1
ATOM 653 C CA . GLU A 1 85 ? -13.443 7.113 22.740 1.00 98.19 85 GLU A CA 1
ATOM 654 C C . GLU A 1 85 ? -12.963 6.164 23.855 1.00 98.19 85 GLU A C 1
ATOM 656 O O . GLU A 1 85 ? -13.772 5.472 24.468 1.00 98.19 85 GLU A O 1
ATOM 661 N N . LYS A 1 86 ? -11.655 6.151 24.161 1.00 98.31 86 LYS A N 1
ATOM 662 C CA . LYS A 1 86 ? -11.015 5.217 25.107 1.00 98.31 86 LYS A CA 1
ATOM 663 C C . LYS A 1 86 ? -11.255 3.744 24.745 1.00 98.31 86 LYS A C 1
ATOM 665 O O . LYS A 1 86 ? -11.335 2.882 25.619 1.00 98.31 86 LYS A O 1
ATOM 670 N N . ASP A 1 87 ? -11.346 3.454 23.452 1.00 98.25 87 ASP A N 1
ATOM 671 C CA . ASP A 1 87 ? -11.463 2.101 22.923 1.00 98.25 87 ASP A CA 1
ATOM 672 C C . ASP A 1 87 ? -10.074 1.458 22.822 1.00 98.25 87 ASP A C 1
ATOM 674 O O . ASP A 1 87 ? -9.380 1.521 21.803 1.00 98.25 87 ASP A O 1
ATOM 678 N N . HIS A 1 88 ? -9.649 0.865 23.934 1.00 97.56 88 HIS A N 1
ATOM 679 C CA . HIS A 1 88 ? -8.345 0.218 24.046 1.00 97.56 88 HIS A CA 1
ATOM 680 C C . HIS A 1 88 ? -8.229 -1.052 23.192 1.00 97.56 88 HIS A C 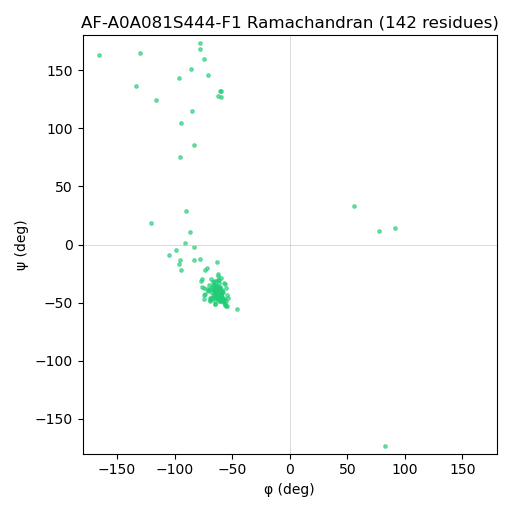1
ATOM 682 O O . HIS A 1 88 ? -7.133 -1.370 22.736 1.00 97.56 88 HIS A O 1
ATOM 688 N N . CYS A 1 89 ? -9.338 -1.760 22.954 1.00 97.19 89 CYS A N 1
ATOM 689 C CA . CYS A 1 89 ? -9.354 -2.969 22.132 1.00 97.19 89 CYS A CA 1
ATOM 690 C C . CYS A 1 89 ? -9.106 -2.626 20.662 1.00 97.19 89 CYS A C 1
ATOM 692 O O . CYS A 1 89 ? -8.217 -3.208 20.041 1.00 97.19 89 CYS A O 1
ATOM 694 N N . THR A 1 90 ? -9.821 -1.626 20.135 1.00 98.06 90 THR A N 1
ATOM 695 C CA . THR A 1 90 ? -9.615 -1.162 18.758 1.00 98.06 90 THR A CA 1
ATOM 696 C C . THR A 1 90 ? -8.246 -0.532 18.589 1.00 98.06 90 THR A C 1
ATOM 698 O O . THR A 1 90 ? -7.593 -0.796 17.585 1.00 98.06 90 THR A O 1
ATOM 701 N N . TYR A 1 91 ? -7.758 0.228 19.573 1.00 98.25 91 TYR A N 1
ATOM 702 C CA . TYR A 1 91 ? -6.391 0.744 19.521 1.00 98.25 91 TYR A CA 1
ATOM 703 C C . TYR A 1 91 ? -5.360 -0.388 19.363 1.00 98.25 91 TYR A C 1
ATOM 705 O O . TYR A 1 91 ? -4.583 -0.358 18.414 1.00 98.25 91 TYR A O 1
ATOM 713 N N . ALA A 1 92 ? -5.402 -1.414 20.222 1.00 98.25 92 ALA A N 1
ATOM 714 C CA . ALA A 1 92 ? -4.467 -2.543 20.162 1.00 98.25 92 ALA A CA 1
ATOM 715 C C . ALA A 1 92 ? -4.552 -3.316 18.832 1.00 98.25 92 ALA A C 1
ATOM 717 O O . ALA A 1 92 ? -3.542 -3.758 18.292 1.00 98.25 92 ALA A O 1
ATOM 718 N N . PHE A 1 93 ? -5.755 -3.454 18.266 1.00 98.44 93 PHE A N 1
ATOM 719 C CA . PHE A 1 93 ? -5.937 -4.034 16.935 1.00 98.44 93 PHE A CA 1
ATOM 720 C C . PHE A 1 93 ? -5.266 -3.197 15.832 1.00 98.44 93 PHE A C 1
ATOM 722 O O . PHE A 1 93 ? -4.620 -3.743 14.933 1.00 98.44 93 PHE A O 1
ATOM 729 N N . LEU A 1 94 ? -5.407 -1.871 15.899 1.00 98.62 94 LEU A N 1
ATOM 730 C CA . LEU A 1 94 ? -4.891 -0.943 14.893 1.00 98.62 94 LEU A CA 1
ATOM 731 C C . LEU A 1 94 ? -3.367 -0.805 14.906 1.00 98.62 94 LEU A C 1
ATOM 733 O O . LEU A 1 94 ? -2.807 -0.415 13.883 1.00 98.62 94 LEU A O 1
ATOM 737 N N . GLU A 1 95 ? -2.684 -1.163 15.998 1.00 98.19 95 GLU A N 1
ATOM 738 C CA . GLU A 1 95 ? -1.214 -1.134 16.068 1.00 98.19 95 GLU A CA 1
ATOM 739 C C . GLU A 1 95 ? -0.566 -1.969 14.956 1.00 98.19 95 GLU A C 1
ATOM 741 O O . GLU A 1 95 ? 0.468 -1.578 14.416 1.00 98.19 95 GLU A O 1
ATOM 746 N N . TRP A 1 96 ? -1.193 -3.078 14.551 1.00 98.50 96 TRP A N 1
ATOM 747 C CA . TRP A 1 96 ? -0.718 -3.863 13.411 1.00 98.50 96 TRP A CA 1
ATOM 748 C C . TRP A 1 96 ? -0.729 -3.037 12.114 1.00 98.50 96 TRP A C 1
ATOM 750 O O . TRP A 1 96 ? 0.296 -2.944 11.450 1.00 98.50 96 TRP A O 1
ATOM 760 N N . PHE A 1 97 ? -1.838 -2.353 11.808 1.00 98.50 97 PHE A N 1
ATOM 761 C CA . PHE A 1 97 ? -1.970 -1.532 10.595 1.00 98.50 97 PHE A CA 1
ATOM 762 C C . PHE A 1 97 ? -1.051 -0.313 10.606 1.00 98.50 97 PHE A C 1
ATOM 764 O O . PHE A 1 97 ? -0.553 0.087 9.561 1.00 98.50 97 PHE A O 1
ATOM 771 N N . VAL A 1 98 ? -0.809 0.288 11.774 1.00 98.38 98 VAL A N 1
ATOM 772 C CA . VAL A 1 98 ? 0.144 1.401 11.895 1.00 98.38 98 VAL A CA 1
ATOM 773 C C . VAL A 1 98 ? 1.543 0.955 11.478 1.00 98.38 98 VAL A C 1
ATOM 775 O O . VAL A 1 98 ? 2.210 1.668 10.734 1.00 98.38 98 VAL A O 1
ATOM 778 N N . ASN A 1 99 ? 1.978 -0.223 11.928 1.00 97.88 99 ASN A N 1
ATOM 779 C CA . ASN A 1 99 ? 3.281 -0.762 11.551 1.00 97.88 99 ASN A CA 1
ATOM 780 C C . ASN A 1 99 ? 3.317 -1.200 10.081 1.00 97.88 99 ASN A C 1
ATOM 782 O O . ASN A 1 99 ? 4.310 -0.940 9.404 1.00 97.88 99 ASN A O 1
ATOM 786 N N . GLU A 1 100 ? 2.236 -1.806 9.586 1.00 98.12 100 GLU A N 1
ATOM 787 C CA . GLU A 1 100 ? 2.135 -2.257 8.196 1.00 98.12 100 GLU A CA 1
ATOM 788 C C . GLU A 1 100 ? 2.251 -1.084 7.217 1.00 98.12 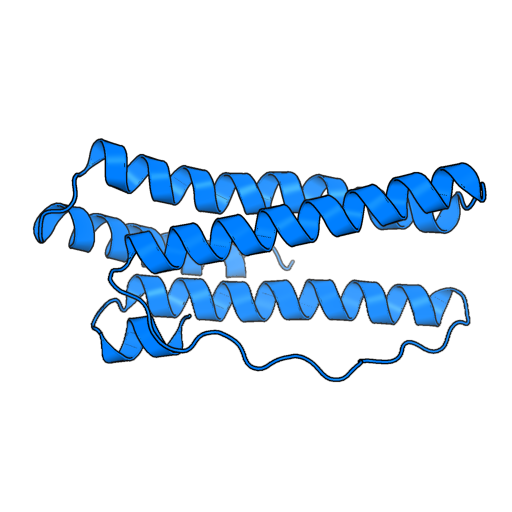100 GLU A C 1
ATOM 790 O O . GLU A 1 100 ? 3.080 -1.108 6.313 1.00 98.12 100 GLU A O 1
ATOM 795 N N . GLN A 1 101 ? 1.534 0.018 7.461 1.00 98.19 101 GLN A N 1
ATOM 796 C CA . GLN A 1 101 ? 1.579 1.182 6.571 1.00 98.19 101 GLN A CA 1
ATOM 797 C C . GLN A 1 101 ? 2.970 1.833 6.474 1.00 98.19 101 GLN A C 1
ATOM 799 O O . GLN A 1 101 ? 3.285 2.452 5.457 1.00 98.19 101 GLN A O 1
ATOM 804 N N . VAL A 1 102 ? 3.828 1.689 7.496 1.00 97.56 102 VAL A N 1
ATOM 805 C CA . VAL A 1 102 ? 5.233 2.127 7.403 1.00 97.56 102 VAL A CA 1
ATOM 806 C C . VAL A 1 102 ? 5.982 1.296 6.361 1.00 97.56 102 VAL A C 1
ATOM 808 O O . VAL A 1 102 ? 6.770 1.852 5.592 1.00 97.56 102 VAL A O 1
ATOM 811 N N . GLN A 1 103 ? 5.738 -0.016 6.318 1.00 96.62 103 GLN A N 1
ATOM 812 C CA . GLN A 1 103 ? 6.320 -0.898 5.307 1.00 96.62 103 GLN A CA 1
ATOM 813 C C . GLN A 1 103 ? 5.744 -0.590 3.926 1.00 96.62 103 GLN A C 1
ATOM 815 O O . GLN A 1 103 ? 6.523 -0.397 2.996 1.00 96.62 103 GLN A O 1
ATOM 820 N N . GLU A 1 104 ? 4.423 -0.442 3.805 1.00 97.50 104 GLU A N 1
ATOM 821 C CA . GLU A 1 104 ? 3.760 -0.132 2.532 1.00 97.50 104 GLU A CA 1
ATOM 822 C C . GLU A 1 104 ? 4.301 1.142 1.879 1.00 97.50 104 GLU A C 1
ATOM 824 O O . GLU A 1 104 ? 4.753 1.124 0.731 1.00 97.50 104 GLU A O 1
ATOM 829 N N . GLU A 1 105 ? 4.361 2.255 2.617 1.00 98.31 105 GLU A N 1
ATOM 830 C CA . GLU A 1 105 ? 4.919 3.494 2.066 1.00 98.31 105 GLU A CA 1
ATOM 831 C C . GLU A 1 105 ? 6.406 3.339 1.707 1.00 98.31 105 GLU A C 1
ATOM 833 O O . GLU A 1 105 ? 6.843 3.826 0.660 1.00 98.31 105 GLU A O 1
ATOM 838 N N . THR A 1 106 ? 7.178 2.603 2.517 1.00 97.88 106 THR A N 1
ATOM 839 C CA . THR A 1 106 ? 8.604 2.349 2.255 1.00 97.88 106 THR A CA 1
ATOM 840 C C . THR A 1 106 ? 8.819 1.520 0.985 1.00 97.88 106 THR A C 1
ATOM 842 O O . THR A 1 106 ? 9.725 1.846 0.209 1.00 97.88 106 THR A O 1
ATOM 845 N N . LYS A 1 107 ? 7.994 0.491 0.730 1.00 97.00 107 LYS A N 1
ATOM 846 C CA . LYS A 1 107 ? 8.036 -0.326 -0.498 1.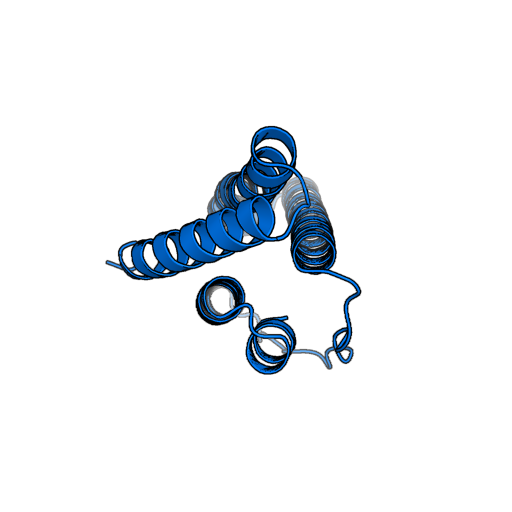00 97.00 107 LYS A CA 1
ATOM 847 C C . LYS A 1 107 ? 7.925 0.582 -1.733 1.00 97.00 107 LYS A C 1
ATOM 849 O O . LYS A 1 107 ? 8.804 0.587 -2.600 1.00 97.00 107 LYS A O 1
ATOM 854 N N . PHE A 1 108 ? 6.896 1.432 -1.784 1.00 98.12 108 PHE A N 1
ATOM 855 C CA . PHE A 1 108 ? 6.662 2.302 -2.941 1.00 98.12 108 PHE A CA 1
ATOM 856 C C . PHE A 1 108 ? 7.676 3.447 -3.073 1.00 98.12 108 PHE A C 1
ATOM 858 O O . PHE A 1 108 ? 8.102 3.747 -4.192 1.00 98.12 108 PHE A O 1
ATOM 865 N N . GLU A 1 109 ? 8.113 4.060 -1.970 1.00 98.38 109 GLU A N 1
ATOM 866 C CA . GLU A 1 109 ? 9.191 5.062 -1.992 1.00 98.38 109 GLU A CA 1
ATOM 867 C C . GLU A 1 109 ? 10.505 4.457 -2.506 1.00 98.38 109 GLU A C 1
ATOM 869 O O . GLU A 1 109 ? 11.191 5.061 -3.333 1.00 98.38 109 GLU A O 1
ATOM 874 N N . THR A 1 110 ? 10.827 3.224 -2.107 1.00 98.12 110 THR A N 1
ATOM 875 C CA . THR A 1 110 ? 12.019 2.507 -2.584 1.00 98.12 110 THR A CA 1
ATOM 876 C C . THR A 1 110 ? 11.975 2.311 -4.097 1.00 98.12 110 THR A C 1
ATOM 878 O O . THR A 1 110 ? 12.971 2.555 -4.783 1.00 98.12 110 THR A O 1
ATOM 881 N N . ILE A 1 111 ? 10.816 1.945 -4.651 1.00 98.19 111 ILE A N 1
ATOM 882 C CA . ILE A 1 111 ? 10.639 1.811 -6.103 1.00 98.19 111 ILE A CA 1
ATOM 883 C C . ILE A 1 111 ? 10.839 3.165 -6.805 1.00 98.19 111 ILE A C 1
ATOM 885 O O . ILE A 1 111 ? 11.502 3.229 -7.843 1.00 98.19 111 ILE A O 1
ATOM 889 N N . LEU A 1 112 ? 10.324 4.270 -6.251 1.00 98.44 112 LEU A N 1
ATOM 890 C CA . LEU A 1 112 ? 10.551 5.608 -6.817 1.00 98.44 112 LEU A CA 1
ATOM 891 C C . LEU A 1 112 ? 12.028 6.011 -6.783 1.00 98.44 112 LEU A C 1
ATOM 893 O O . LEU A 1 112 ? 12.546 6.525 -7.775 1.00 98.44 112 LEU A O 1
ATOM 897 N N . GLN A 1 113 ? 12.737 5.689 -5.703 1.00 98.44 113 GLN A N 1
ATOM 898 C CA . GLN A 1 113 ? 14.178 5.918 -5.604 1.00 98.44 113 GLN A CA 1
ATOM 899 C C . GLN A 1 113 ? 14.966 5.116 -6.654 1.00 98.44 113 GLN A C 1
ATOM 901 O O . GLN A 1 113 ? 15.989 5.595 -7.148 1.00 98.44 113 GLN A O 1
ATOM 906 N N . LYS A 1 114 ? 14.488 3.932 -7.077 1.00 98.12 114 LYS A N 1
ATOM 907 C CA . LYS A 1 114 ? 15.095 3.201 -8.208 1.00 98.12 114 LYS A CA 1
ATOM 908 C C . LYS A 1 114 ? 14.981 3.977 -9.518 1.00 98.12 114 LYS A C 1
ATOM 910 O O . LYS A 1 114 ? 15.952 4.006 -10.269 1.00 98.12 114 LYS A O 1
ATOM 915 N N . PHE A 1 115 ? 13.857 4.650 -9.780 1.00 97.94 115 PHE A N 1
ATOM 916 C CA . PHE A 1 115 ? 13.739 5.533 -10.949 1.00 97.94 115 PHE A CA 1
ATOM 917 C C . PHE A 1 115 ? 14.716 6.712 -10.884 1.00 97.94 115 PHE A C 1
ATOM 919 O O . PHE A 1 115 ? 15.251 7.125 -11.916 1.00 97.94 115 PHE A O 1
ATOM 926 N N . ASP A 1 116 ? 14.966 7.258 -9.693 1.00 97.75 116 ASP A N 1
ATOM 927 C CA . ASP A 1 116 ? 15.942 8.335 -9.493 1.00 97.75 116 ASP A CA 1
ATOM 928 C C . ASP A 1 116 ? 17.381 7.880 -9.719 1.00 97.75 116 ASP A C 1
ATOM 930 O O . ASP A 1 116 ? 18.164 8.613 -10.321 1.00 97.75 116 ASP A O 1
ATOM 934 N N . LEU A 1 117 ? 17.705 6.649 -9.325 1.00 97.88 117 LEU A N 1
ATOM 935 C CA . LEU A 1 117 ? 19.026 6.064 -9.530 1.00 97.88 117 LEU A CA 1
ATOM 936 C C . LEU A 1 117 ? 19.280 5.642 -10.987 1.00 97.88 117 LEU A C 1
ATOM 938 O O . LEU A 1 117 ? 20.371 5.858 -11.509 1.00 97.88 117 LEU A O 1
ATOM 942 N N . LEU A 1 118 ? 18.296 5.005 -11.626 1.00 97.38 118 LEU A N 1
ATOM 943 C CA . LEU A 1 118 ? 18.458 4.335 -12.924 1.00 97.38 118 LEU A CA 1
ATOM 944 C C . LEU A 1 118 ? 18.034 5.203 -14.115 1.00 97.38 118 LEU A C 1
ATOM 946 O O . LEU A 1 118 ? 18.396 4.912 -15.253 1.00 97.38 118 LEU A O 1
ATOM 950 N N . GLY A 1 119 ? 17.281 6.275 -13.870 1.00 95.06 119 GLY A N 1
ATOM 951 C CA . GLY A 1 119 ? 16.747 7.138 -14.915 1.00 95.06 119 GLY A CA 1
ATOM 952 C C . GLY A 1 119 ? 15.458 6.608 -15.552 1.00 95.06 119 GLY A C 1
ATOM 953 O O . GLY A 1 119 ? 14.823 5.666 -15.081 1.00 95.06 119 GLY A O 1
ATOM 954 N N . ARG A 1 120 ? 15.016 7.298 -16.611 1.00 97.00 120 ARG A N 1
ATOM 955 C CA . ARG A 1 120 ? 13.732 7.060 -17.304 1.00 97.00 120 ARG A CA 1
ATOM 956 C C . ARG A 1 120 ? 13.914 6.700 -18.781 1.00 97.00 120 ARG A C 1
ATOM 958 O O . ARG A 1 120 ? 12.991 6.846 -19.582 1.00 97.00 120 ARG A O 1
ATOM 965 N N . ASP A 1 121 ? 15.113 6.275 -19.163 1.00 97.38 121 ASP A N 1
ATOM 966 C CA . ASP A 1 121 ? 15.321 5.690 -20.481 1.00 97.38 121 ASP A CA 1
ATOM 967 C C . ASP A 1 121 ? 14.815 4.235 -20.508 1.00 97.38 121 ASP A C 1
ATOM 969 O O . ASP A 1 121 ? 14.376 3.676 -19.501 1.00 97.38 121 ASP A O 1
ATOM 973 N N . LYS A 1 122 ? 14.820 3.614 -21.691 1.00 95.50 122 LYS A N 1
ATOM 974 C CA . LYS A 1 122 ? 14.257 2.265 -21.860 1.00 95.50 122 LYS A CA 1
ATOM 975 C C . LYS A 1 122 ? 14.980 1.214 -21.014 1.00 95.50 122 LYS A C 1
ATOM 977 O O . LYS A 1 122 ? 14.338 0.267 -20.574 1.00 95.50 122 LYS A O 1
ATOM 982 N N . LEU A 1 123 ? 16.289 1.371 -20.808 1.00 97.00 123 LEU A N 1
ATOM 983 C CA . LEU A 1 123 ? 17.084 0.432 -20.021 1.00 97.00 123 LEU A CA 1
ATOM 984 C C . LEU A 1 123 ? 16.790 0.601 -18.530 1.00 97.00 123 LEU A C 1
ATOM 986 O O . LEU A 1 123 ? 16.483 -0.388 -17.875 1.00 97.00 123 LEU A O 1
ATOM 990 N N . GLY A 1 124 ? 16.777 1.834 -18.018 1.00 97.88 124 GLY A N 1
ATOM 991 C CA . GLY A 1 124 ? 16.434 2.122 -16.627 1.00 97.88 124 GLY A CA 1
ATOM 992 C C . GLY A 1 124 ? 15.029 1.644 -16.263 1.00 97.88 124 GLY A C 1
ATOM 993 O O . GLY A 1 124 ? 14.855 0.964 -15.257 1.00 97.88 124 GLY A O 1
ATOM 994 N N . ILE A 1 125 ? 14.036 1.898 -17.124 1.00 98.19 125 ILE A N 1
ATOM 995 C CA . ILE A 1 125 ? 12.665 1.402 -16.919 1.00 98.19 125 ILE A CA 1
ATOM 996 C C . ILE A 1 125 ? 12.626 -0.132 -16.890 1.00 98.19 125 ILE A C 1
ATOM 998 O O . ILE A 1 125 ? 11.951 -0.703 -16.038 1.00 98.19 125 ILE A O 1
ATOM 1002 N N . ASN A 1 126 ? 13.347 -0.800 -17.793 1.00 97.94 126 ASN A N 1
ATOM 1003 C CA . ASN A 1 126 ? 13.408 -2.261 -17.835 1.00 97.94 126 ASN A CA 1
ATOM 1004 C C . ASN A 1 126 ? 14.057 -2.859 -16.575 1.00 97.94 126 ASN A C 1
ATOM 1006 O O . ASN A 1 126 ? 13.608 -3.890 -16.087 1.00 97.94 126 ASN A O 1
ATOM 1010 N N . GLU A 1 127 ? 15.090 -2.219 -16.024 1.00 98.38 127 GLU A N 1
ATOM 1011 C CA . GLU A 1 127 ? 15.696 -2.671 -14.766 1.00 98.38 127 GLU A CA 1
ATOM 1012 C C . GLU A 1 127 ? 14.773 -2.450 -13.558 1.00 98.38 127 GLU A C 1
ATOM 1014 O O . GLU A 1 127 ? 14.732 -3.296 -12.666 1.00 98.38 127 GLU A O 1
ATOM 1019 N N . VAL A 1 128 ? 13.976 -1.375 -13.541 1.00 98.50 128 VAL A N 1
ATOM 1020 C CA . VAL A 1 128 ? 12.933 -1.201 -12.515 1.00 98.50 128 VAL A CA 1
ATOM 1021 C C . VAL A 1 128 ? 11.833 -2.256 -12.649 1.00 98.50 128 VAL A C 1
ATOM 1023 O O . VAL A 1 128 ? 11.389 -2.794 -11.640 1.00 98.50 128 VAL A O 1
ATOM 1026 N N . ASP A 1 129 ? 11.410 -2.593 -13.869 1.00 98.50 129 ASP A N 1
ATOM 1027 C CA . ASP A 1 129 ? 10.405 -3.643 -14.082 1.00 98.50 129 ASP A CA 1
ATOM 1028 C C . ASP A 1 129 ? 10.897 -5.009 -13.577 1.00 98.50 129 ASP A C 1
ATOM 1030 O O . ASP A 1 129 ? 10.182 -5.702 -12.859 1.00 98.50 129 ASP A O 1
ATOM 1034 N N . LYS A 1 130 ? 12.162 -5.364 -13.840 1.00 98.12 130 LYS A N 1
ATOM 1035 C CA . LYS A 1 130 ? 12.779 -6.575 -13.270 1.00 98.12 130 LYS A CA 1
ATOM 1036 C C . LYS A 1 130 ? 12.844 -6.550 -11.746 1.00 98.12 130 LYS A C 1
ATOM 1038 O O . LYS A 1 130 ? 12.647 -7.587 -11.122 1.00 98.12 130 LYS A O 1
ATOM 1043 N N . PHE A 1 131 ? 13.145 -5.393 -11.156 1.00 97.88 131 PHE A N 1
ATOM 1044 C CA . PHE A 1 131 ? 13.136 -5.232 -9.704 1.00 97.88 131 PHE A CA 1
ATOM 1045 C C . PHE A 1 131 ? 11.738 -5.513 -9.136 1.00 97.88 131 PHE A C 1
ATOM 1047 O O . PHE A 1 131 ? 11.617 -6.313 -8.219 1.00 97.88 131 PHE A O 1
ATOM 1054 N N . LEU A 1 132 ? 10.683 -4.958 -9.743 1.00 98.12 132 LEU A N 1
ATOM 1055 C CA . LEU A 1 132 ? 9.296 -5.228 -9.343 1.00 98.12 132 LEU A CA 1
ATOM 1056 C C . LEU A 1 132 ? 8.939 -6.721 -9.415 1.00 98.12 132 LEU A C 1
ATOM 1058 O O . LEU A 1 132 ? 8.295 -7.232 -8.503 1.00 98.12 132 LEU A O 1
ATOM 1062 N N . ALA A 1 133 ? 9.397 -7.432 -10.452 1.00 97.19 133 ALA A N 1
ATOM 1063 C CA . ALA A 1 133 ? 9.187 -8.877 -10.565 1.00 97.19 133 ALA A CA 1
ATOM 1064 C C . ALA A 1 133 ? 9.823 -9.663 -9.403 1.00 97.19 133 ALA A C 1
ATOM 1066 O O . ALA A 1 133 ? 9.257 -10.652 -8.945 1.00 97.19 133 ALA A O 1
ATOM 1067 N N . ALA A 1 134 ? 11.000 -9.238 -8.931 1.00 95.56 134 ALA A N 1
ATOM 1068 C CA . ALA A 1 134 ? 11.676 -9.877 -7.804 1.00 95.56 134 ALA A CA 1
ATOM 1069 C C . ALA A 1 134 ? 10.920 -9.638 -6.487 1.00 95.56 134 ALA A C 1
ATOM 1071 O O . ALA A 1 134 ? 10.657 -10.590 -5.756 1.00 95.56 134 ALA A O 1
ATOM 1072 N N . GLU A 1 135 ? 10.494 -8.398 -6.235 1.00 93.50 135 GLU A N 1
ATOM 1073 C CA . GLU A 1 135 ? 9.734 -8.041 -5.028 1.00 93.50 135 GLU A CA 1
ATOM 1074 C C . GLU A 1 135 ? 8.368 -8.750 -4.967 1.00 93.50 135 GLU A C 1
ATOM 1076 O O . GLU A 1 135 ? 7.898 -9.108 -3.889 1.00 93.50 135 GLU A O 1
ATOM 1081 N N . ALA A 1 136 ? 7.746 -9.019 -6.122 1.00 87.88 136 ALA A N 1
ATOM 1082 C CA . ALA A 1 136 ? 6.500 -9.785 -6.205 1.00 87.88 136 ALA A CA 1
ATOM 1083 C C . ALA A 1 136 ? 6.642 -11.237 -5.703 1.00 87.88 136 ALA A C 1
ATOM 1085 O O . ALA A 1 136 ? 5.663 -11.843 -5.274 1.00 87.88 136 ALA A O 1
ATOM 1086 N N . GLY A 1 137 ? 7.848 -11.813 -5.779 1.00 71.38 137 GLY A N 1
ATOM 1087 C CA . GLY A 1 137 ? 8.132 -13.156 -5.271 1.00 71.38 137 GLY A CA 1
ATOM 1088 C C . GLY A 1 137 ? 8.249 -13.201 -3.747 1.00 71.38 137 GLY A C 1
ATOM 1089 O O . GLY A 1 137 ? 7.780 -14.155 -3.123 1.00 71.38 137 GLY A O 1
ATOM 1090 N N . ASP A 1 138 ? 8.818 -12.157 -3.144 1.00 60.91 138 ASP A N 1
ATOM 1091 C CA . ASP A 1 138 ? 9.095 -12.106 -1.705 1.00 60.91 138 ASP A CA 1
ATOM 1092 C C . ASP A 1 138 ? 7.841 -11.829 -0.861 1.00 60.91 138 ASP A C 1
ATOM 1094 O O . ASP A 1 138 ? 7.717 -12.393 0.232 1.00 60.91 138 ASP A O 1
ATOM 1098 N N . SER A 1 139 ? 6.866 -11.075 -1.388 1.00 52.88 139 SER A N 1
ATOM 1099 C CA . SER A 1 139 ? 5.570 -10.812 -0.730 1.00 52.88 139 SER A CA 1
ATOM 1100 C C . SER A 1 139 ? 4.715 -12.070 -0.512 1.00 52.88 139 SER A C 1
ATOM 1102 O O . SER A 1 139 ? 3.804 -12.071 0.312 1.00 52.88 139 SER A O 1
ATOM 1104 N N . SER A 1 140 ? 5.035 -13.182 -1.183 1.00 40.03 140 SER A N 1
ATOM 1105 C CA . SER A 1 140 ? 4.376 -14.479 -0.968 1.00 40.03 140 SER A CA 1
ATOM 1106 C C . SER A 1 140 ? 4.927 -15.285 0.221 1.00 40.03 140 SER A C 1
ATOM 1108 O O . SER A 1 140 ? 4.306 -16.263 0.641 1.00 40.03 140 SER A O 1
ATOM 1110 N N . SER A 1 141 ? 6.084 -14.898 0.775 1.00 36.22 141 SER A N 1
ATOM 1111 C CA . SER A 1 141 ? 6.813 -15.684 1.784 1.00 36.22 141 SER A CA 1
ATOM 1112 C C . SER A 1 141 ? 6.528 -15.297 3.241 1.00 36.22 141 SER A C 1
ATOM 1114 O O . SER A 1 141 ? 6.856 -16.062 4.147 1.00 36.22 141 SER A O 1
ATOM 1116 N N . THR A 1 142 ? 5.885 -14.154 3.488 1.00 37.66 142 THR A N 1
ATOM 1117 C CA . THR A 1 142 ? 5.609 -13.630 4.841 1.00 37.66 142 THR A CA 1
ATOM 1118 C C . THR A 1 142 ? 4.266 -14.081 5.424 1.00 37.66 142 THR A C 1
ATOM 1120 O O . THR A 1 142 ? 3.942 -13.738 6.558 1.00 37.66 142 THR A O 1
ATOM 1123 N N . ALA A 1 143 ? 3.497 -14.896 4.695 1.00 32.81 143 ALA A N 1
ATOM 1124 C CA . ALA A 1 143 ? 2.183 -15.399 5.108 1.00 32.81 143 ALA A CA 1
ATOM 1125 C C . ALA A 1 143 ? 2.218 -16.735 5.896 1.00 32.81 143 ALA A C 1
ATOM 1127 O O . ALA A 1 143 ? 1.259 -17.508 5.814 1.00 32.81 143 ALA A O 1
ATOM 1128 N N . ALA A 1 144 ? 3.300 -17.028 6.632 1.00 29.23 144 ALA A N 1
ATOM 1129 C CA . ALA A 1 144 ? 3.462 -18.260 7.423 1.00 29.23 144 ALA A CA 1
ATOM 1130 C C . ALA A 1 144 ? 3.488 -18.0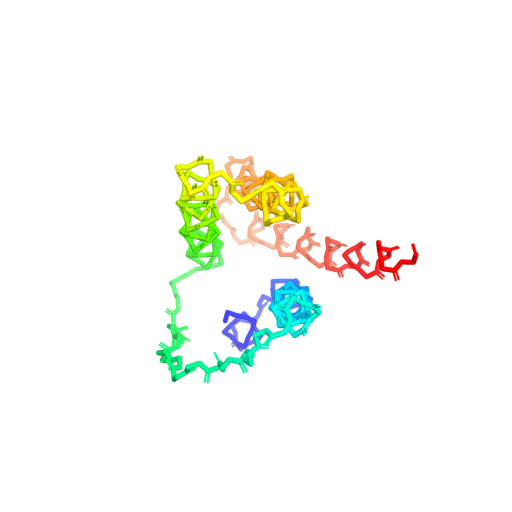05 8.938 1.00 29.23 144 ALA A C 1
ATOM 1132 O O . ALA A 1 144 ? 4.269 -17.134 9.382 1.00 29.23 144 ALA A O 1
#

Solvent-accessible surface area (backbone atoms only — not comparable to full-atom values): 8045 Å² total; per-residue (Å²): 101,20,72,47,25,50,78,71,70,33,56,19,44,15,50,25,41,48,46,50,53,53,52,53,50,50,55,53,47,54,52,40,51,53,36,42,74,76,71,43,84,66,76,88,73,92,76,79,85,74,80,78,79,75,90,46,73,70,52,46,50,54,52,49,40,53,49,46,57,51,49,46,53,51,54,52,53,53,46,54,47,22,61,75,72,66,36,63,67,62,36,62,61,45,52,58,56,60,56,47,44,56,51,55,47,47,54,41,50,53,54,52,50,47,44,70,74,53,40,85,49,78,66,28,46,51,54,50,26,53,50,32,38,54,54,33,58,57,71,69,68,75,84,119

Nearest PDB structures (foldseek):
  3qz3-assembly1_A  TM=9.866E-01  e=4.023E-09  Vibrio cholerae O1 biovar El Tor str. N16961
  4xgs-assembly1_B  TM=9.798E-01  e=5.806E-08  Escherichia coli K-12
  4ztt-assembly1_F  TM=9.803E-01  e=6.815E-08  Escherichia coli DH1
  1s3q-assembly1_G  TM=9.718E-01  e=1.162E-07  Archaeoglobus fulgidus
  2x17-assembly1_4  TM=9.647E-01  e=1.293E-07  Pyrococcus furiosus